Protein AF-A0A1G9NYK6-F1 (afdb_monomer_lite)

pLDDT: mean 82.01, std 14.14, range [40.56, 94.25]

Secondary structure (DSSP, 8-state):
----PPPBPTTSEEEEEEEEETTEEEEEEEETT-S-SEEEGGGGGGS-HHHHHHHHHTHHHHHTTTTB-----PPP-

Structure (mmCIF, N/CA/C/O backbone):
data_AF-A0A1G9NYK6-F1
#
_entry.id   AF-A0A1G9NYK6-F1
#
loop_
_atom_site.group_PDB
_atom_site.id
_atom_site.type_symbol
_atom_site.label_atom_id
_atom_site.label_alt_id
_atom_site.label_comp_id
_atom_site.label_asym_id
_atom_site.label_entity_id
_atom_site.label_seq_id
_atom_site.pdbx_PDB_ins_code
_atom_site.Cartn_x
_atom_site.Cartn_y
_atom_site.Cartn_z
_atom_site.occupancy
_atom_site.B_iso_or_equiv
_atom_site.auth_seq_id
_atom_site.auth_comp_id
_atom_site.auth_asym_id
_atom_site.auth_atom_id
_atom_site.pdbx_PDB_model_num
ATOM 1 N N . MET A 1 1 ? -19.113 4.877 -1.276 1.00 60.50 1 MET A N 1
ATOM 2 C CA . MET A 1 1 ? -17.675 4.677 -1.564 1.00 60.50 1 MET A CA 1
ATOM 3 C C . MET A 1 1 ? -17.543 3.988 -2.907 1.00 60.50 1 MET A C 1
ATOM 5 O O . MET A 1 1 ? -18.277 3.035 -3.138 1.00 60.50 1 MET A O 1
ATOM 9 N N . LYS A 1 2 ? -16.671 4.481 -3.793 1.00 66.31 2 LYS A N 1
ATOM 10 C CA . LYS A 1 2 ? -16.362 3.809 -5.060 1.00 66.31 2 LYS A CA 1
ATOM 11 C C . LYS A 1 2 ? -15.114 2.959 -4.834 1.00 66.31 2 LYS A C 1
ATOM 13 O O . LYS A 1 2 ? -14.083 3.498 -4.457 1.00 66.31 2 LYS A O 1
ATOM 18 N N . TRP A 1 3 ? -15.259 1.652 -5.001 1.00 78.81 3 TRP A N 1
ATOM 19 C CA . TRP A 1 3 ? -14.157 0.702 -4.918 1.00 78.81 3 TRP A CA 1
ATOM 20 C C . TRP A 1 3 ? -13.285 0.849 -6.158 1.00 78.81 3 TRP A C 1
ATOM 22 O O . TRP A 1 3 ? -13.816 0.930 -7.270 1.00 78.81 3 TRP A O 1
ATOM 32 N N . GLU A 1 4 ? -11.969 0.890 -5.978 1.00 84.62 4 GLU A N 1
ATOM 33 C CA . GLU A 1 4 ? -11.023 0.918 -7.093 1.00 84.62 4 GLU A CA 1
ATOM 34 C C . GLU A 1 4 ? -10.027 -0.229 -6.986 1.00 84.62 4 GLU A C 1
ATOM 36 O O . GLU A 1 4 ? -9.682 -0.697 -5.904 1.00 84.62 4 GLU A O 1
ATOM 41 N N . ILE A 1 5 ? -9.546 -0.675 -8.142 1.00 83.38 5 ILE A N 1
ATOM 42 C CA . ILE A 1 5 ? -8.472 -1.658 -8.213 1.00 83.38 5 ILE A CA 1
ATOM 43 C C . ILE A 1 5 ? -7.154 -0.891 -8.075 1.00 83.38 5 ILE A C 1
ATOM 45 O O . ILE A 1 5 ? -6.927 0.034 -8.865 1.00 83.38 5 ILE A O 1
ATOM 49 N N . PRO A 1 6 ? -6.273 -1.249 -7.123 1.00 85.00 6 PRO A N 1
ATOM 50 C CA . PRO A 1 6 ? -4.981 -0.594 -7.019 1.00 85.00 6 PRO A CA 1
ATOM 51 C C . PRO A 1 6 ? -4.171 -0.757 -8.318 1.00 85.00 6 PRO A C 1
ATOM 53 O O . PRO A 1 6 ? -4.181 -1.844 -8.914 1.00 85.00 6 PRO A O 1
ATOM 56 N N . PRO A 1 7 ? -3.465 0.290 -8.775 1.00 84.44 7 PRO A N 1
ATOM 57 C CA . PRO A 1 7 ? -2.666 0.222 -9.995 1.00 84.44 7 PRO A CA 1
ATOM 58 C C . PRO A 1 7 ? -1.561 -0.841 -9.934 1.00 84.44 7 PRO A C 1
ATOM 60 O O . PRO A 1 7 ? -1.024 -1.158 -8.877 1.00 84.44 7 PRO A O 1
ATOM 63 N N . HIS A 1 8 ? -1.186 -1.404 -11.082 1.00 80.75 8 HIS A N 1
ATOM 64 C CA . HIS A 1 8 ? -0.041 -2.315 -11.141 1.00 80.75 8 HIS A CA 1
ATOM 65 C C . HIS A 1 8 ? 1.267 -1.549 -10.922 1.00 80.75 8 HIS A C 1
ATOM 67 O O . HIS A 1 8 ? 1.457 -0.482 -11.507 1.00 80.75 8 HIS A O 1
ATOM 73 N N . SER A 1 9 ? 2.185 -2.109 -10.128 1.00 80.56 9 SER A N 1
ATOM 74 C CA . SER A 1 9 ? 3.559 -1.612 -10.124 1.00 80.56 9 SER A CA 1
ATOM 75 C C . SER A 1 9 ? 4.262 -2.055 -11.404 1.00 80.56 9 SER A C 1
ATOM 77 O O . SER A 1 9 ? 4.133 -3.203 -11.834 1.00 80.56 9 SER A O 1
ATOM 79 N N . SER A 1 10 ? 5.065 -1.167 -11.981 1.00 74.94 10 SER A N 1
ATOM 80 C CA . SER A 1 10 ? 5.962 -1.473 -13.099 1.00 74.94 10 SER A CA 1
ATOM 81 C C . SER A 1 10 ? 7.114 -2.413 -12.710 1.00 74.94 10 SER A C 1
ATOM 83 O O . SER A 1 10 ? 7.814 -2.908 -13.587 1.00 74.94 10 SER A O 1
ATOM 85 N N . THR A 1 11 ? 7.306 -2.692 -11.415 1.00 74.31 11 THR A N 1
ATOM 86 C CA . THR A 1 11 ? 8.442 -3.460 -10.870 1.00 74.31 11 THR A CA 1
ATOM 87 C C . THR A 1 11 ? 8.072 -4.856 -10.350 1.00 74.31 11 THR A C 1
ATOM 89 O O . THR A 1 11 ? 8.812 -5.451 -9.563 1.00 74.31 11 THR A O 1
ATOM 92 N N . GLY A 1 12 ? 6.936 -5.408 -10.790 1.00 79.88 12 GLY A N 1
ATOM 93 C CA . GLY A 1 12 ? 6.592 -6.820 -10.559 1.00 79.88 12 GLY A CA 1
ATOM 94 C C . GLY A 1 12 ? 5.954 -7.135 -9.202 1.00 79.88 12 GLY A C 1
ATOM 95 O O . GLY A 1 12 ? 5.926 -8.297 -8.800 1.00 79.88 12 GLY A O 1
ATOM 96 N N . PHE A 1 13 ? 5.424 -6.127 -8.505 1.00 85.56 13 PHE A N 1
ATOM 97 C CA . PHE A 1 13 ? 4.539 -6.312 -7.352 1.00 85.56 13 PHE A CA 1
ATOM 98 C C . PHE A 1 13 ? 3.192 -5.607 -7.554 1.00 85.56 13 PHE A C 1
ATOM 100 O O . PHE A 1 13 ? 3.027 -4.764 -8.437 1.00 85.56 13 PHE A O 1
ATOM 107 N N . LYS A 1 14 ? 2.200 -5.945 -6.735 1.00 86.38 14 LYS A N 1
ATOM 108 C CA . LYS A 1 14 ? 0.863 -5.357 -6.806 1.00 86.38 14 LYS A CA 1
ATOM 109 C C . LYS A 1 14 ? 0.236 -5.269 -5.423 1.00 86.38 14 LYS A C 1
ATOM 111 O O . LYS A 1 14 ? 0.216 -6.269 -4.712 1.00 86.38 14 LYS A O 1
ATOM 116 N N . LEU A 1 15 ? -0.324 -4.108 -5.078 1.00 90.06 15 LEU A N 1
ATOM 117 C CA . LEU A 1 15 ? -1.256 -3.993 -3.953 1.00 90.06 15 LEU A CA 1
ATOM 118 C C . LEU A 1 15 ? -2.590 -4.623 -4.373 1.00 90.06 15 LEU A C 1
ATOM 120 O O . LEU A 1 15 ? -3.171 -4.226 -5.379 1.00 90.06 15 LEU A O 1
ATOM 124 N N . ILE A 1 16 ? -3.075 -5.609 -3.630 1.00 88.81 16 ILE A N 1
ATOM 125 C CA . ILE A 1 16 ? -4.377 -6.248 -3.895 1.00 88.81 16 ILE A CA 1
ATOM 126 C C . ILE A 1 16 ? -5.483 -5.747 -2.978 1.00 88.81 16 ILE A C 1
ATOM 128 O O . ILE A 1 16 ? -6.654 -5.987 -3.251 1.00 88.81 16 ILE A O 1
ATOM 132 N N . GLY A 1 17 ? -5.109 -4.997 -1.946 1.00 89.94 17 GLY A N 1
ATOM 133 C CA . GLY A 1 17 ? -6.021 -4.180 -1.170 1.00 89.94 17 GLY A CA 1
ATOM 134 C C . GLY A 1 17 ? -5.498 -3.905 0.230 1.00 89.94 17 GLY A C 1
ATOM 135 O O . GLY A 1 17 ? -4.344 -4.200 0.557 1.00 89.94 17 GLY A O 1
ATOM 136 N N . THR A 1 18 ? -6.351 -3.299 1.041 1.00 91.94 18 THR A N 1
ATOM 137 C CA . THR A 1 18 ? -6.034 -2.857 2.398 1.00 91.94 18 THR A CA 1
ATOM 138 C C . THR A 1 18 ? -7.038 -3.404 3.403 1.00 91.94 18 THR A C 1
ATOM 140 O O . THR A 1 18 ? -8.124 -3.842 3.045 1.00 91.94 18 THR A O 1
ATOM 143 N N . GLN A 1 19 ? -6.684 -3.454 4.678 1.00 90.56 19 GLN A N 1
ATOM 144 C CA . GLN A 1 19 ? -7.627 -3.815 5.731 1.00 90.56 19 GLN A CA 1
ATOM 145 C C . GLN A 1 19 ? -7.349 -2.975 6.960 1.00 90.56 19 GLN A C 1
ATOM 147 O O . GLN A 1 19 ? -6.204 -2.876 7.400 1.00 90.56 19 GLN A O 1
ATOM 152 N N . LYS A 1 20 ? -8.406 -2.420 7.550 1.00 88.88 20 LYS A N 1
ATOM 153 C CA . LYS A 1 20 ? -8.308 -1.763 8.846 1.00 88.88 20 LYS A CA 1
ATOM 154 C C . LYS A 1 20 ? -8.431 -2.796 9.964 1.00 88.88 20 LYS A C 1
ATOM 156 O O . LYS A 1 20 ? -9.464 -3.451 10.088 1.00 88.88 20 LYS A O 1
ATOM 161 N N . VAL A 1 21 ? -7.388 -2.934 10.773 1.00 86.88 21 VAL A N 1
ATOM 162 C CA . VAL A 1 21 ? -7.323 -3.858 11.912 1.00 86.88 21 VAL A CA 1
ATOM 163 C C . VAL A 1 21 ? -6.895 -3.052 13.129 1.00 86.88 21 VAL A C 1
ATOM 165 O O . VAL A 1 21 ?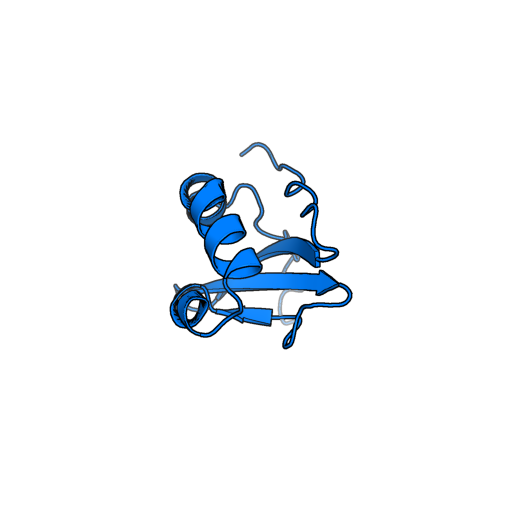 -5.861 -2.398 13.091 1.00 86.88 21 VAL A O 1
ATOM 168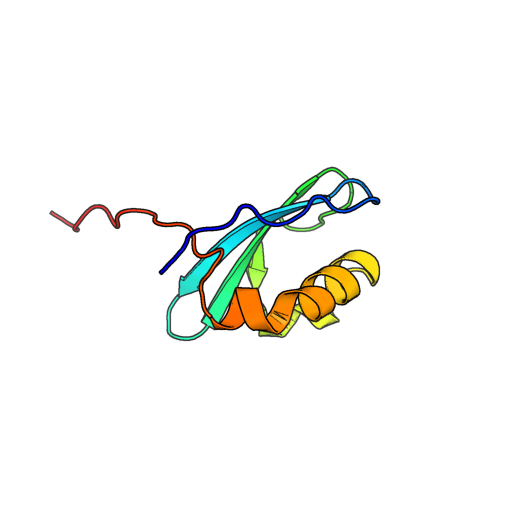 N N . GLU A 1 22 ? -7.723 -3.040 14.177 1.00 86.06 22 GLU A N 1
ATOM 169 C CA . GLU A 1 22 ? -7.418 -2.371 15.459 1.00 86.06 22 GLU A CA 1
ATOM 170 C C . GLU A 1 22 ? -6.985 -0.893 15.335 1.00 86.06 22 GLU A C 1
ATOM 172 O O . GLU A 1 22 ? -6.247 -0.364 16.156 1.00 86.06 22 GLU A O 1
ATOM 177 N N . GLY A 1 23 ? -7.473 -0.191 14.306 1.00 85.56 23 GLY A N 1
ATOM 178 C CA . GLY A 1 23 ? -7.139 1.216 14.055 1.00 85.56 23 GLY A CA 1
ATOM 179 C C . GLY A 1 23 ? -5.941 1.437 13.128 1.00 85.56 23 GLY A C 1
ATOM 180 O O . GLY A 1 23 ? -5.741 2.566 12.685 1.00 85.56 23 GLY A O 1
ATOM 181 N N . GLU A 1 24 ? -5.222 0.382 12.751 1.00 92.31 24 GLU A N 1
ATOM 182 C CA . GLU A 1 24 ? -4.108 0.423 11.807 1.00 92.31 24 GLU A CA 1
ATOM 183 C C . GLU A 1 24 ? -4.501 -0.125 10.425 1.00 92.31 24 GLU A C 1
ATOM 185 O O . GLU A 1 24 ? -5.490 -0.845 10.282 1.00 92.31 24 GLU A O 1
ATOM 190 N N . ILE A 1 25 ? -3.746 0.245 9.385 1.00 92.50 25 ILE A N 1
ATOM 191 C CA . ILE A 1 25 ? -3.959 -0.220 8.012 1.00 92.50 25 ILE A CA 1
ATOM 192 C C . ILE A 1 25 ? -2.924 -1.290 7.671 1.00 92.50 25 ILE A C 1
ATOM 194 O O . ILE A 1 25 ? -1.719 -1.029 7.634 1.00 92.50 25 ILE A O 1
ATOM 198 N N . LEU A 1 26 ? -3.418 -2.483 7.366 1.00 93.12 26 LEU A N 1
ATOM 199 C CA . LEU A 1 26 ? -2.654 -3.587 6.814 1.00 93.12 26 LEU A CA 1
ATOM 200 C C . LEU A 1 26 ? -2.744 -3.557 5.286 1.00 93.12 26 LEU A C 1
ATOM 202 O O . LEU A 1 26 ? -3.836 -3.494 4.722 1.00 93.12 26 LEU A O 1
ATOM 206 N N . LEU A 1 27 ? -1.599 -3.599 4.616 1.00 92.69 27 LEU A N 1
ATOM 207 C CA . LEU A 1 27 ? -1.479 -3.598 3.162 1.00 92.69 27 LEU A CA 1
ATOM 208 C C . LEU A 1 27 ? -1.205 -5.018 2.670 1.00 92.69 27 LEU A C 1
ATOM 210 O O . LEU A 1 27 ? -0.305 -5.680 3.188 1.00 92.69 27 LEU A O 1
ATOM 214 N N . TYR A 1 28 ? -1.940 -5.461 1.651 1.00 91.19 28 TYR A N 1
ATOM 215 C CA . TYR A 1 28 ? -1.773 -6.780 1.049 1.00 91.19 28 TYR A CA 1
ATOM 216 C C . TYR A 1 28 ? -1.110 -6.672 -0.316 1.00 91.19 28 TYR A C 1
ATOM 218 O O . TYR A 1 28 ? -1.650 -6.038 -1.225 1.00 91.19 28 TYR A O 1
ATOM 226 N N . PHE A 1 29 ? 0.036 -7.325 -0.475 1.00 90.12 29 PHE A N 1
ATOM 227 C CA . PHE A 1 29 ? 0.827 -7.302 -1.699 1.00 90.12 29 PHE A CA 1
ATOM 228 C C . PHE A 1 29 ? 1.042 -8.708 -2.266 1.00 90.12 29 PHE A C 1
ATOM 230 O O . PHE A 1 29 ? 1.113 -9.683 -1.527 1.00 90.12 29 PHE A O 1
ATOM 237 N N . ILE A 1 30 ? 1.198 -8.797 -3.587 1.00 87.62 30 ILE A N 1
ATOM 238 C CA . ILE A 1 30 ? 1.612 -10.011 -4.314 1.00 87.62 30 ILE A CA 1
ATOM 239 C C . ILE A 1 30 ? 2.739 -9.632 -5.273 1.00 87.62 30 ILE A C 1
ATOM 241 O O . ILE A 1 30 ? 2.711 -8.543 -5.850 1.00 87.62 30 ILE A O 1
ATOM 245 N N . GLY A 1 31 ? 3.691 -10.539 -5.493 1.00 79.19 31 GLY A N 1
ATOM 246 C CA . GLY A 1 31 ? 4.669 -10.441 -6.577 1.00 79.19 31 GLY A CA 1
ATOM 247 C C . GLY A 1 31 ? 6.101 -10.744 -6.153 1.00 79.19 31 GLY A C 1
ATOM 248 O O . GLY A 1 31 ? 6.401 -10.932 -4.978 1.00 79.19 31 GLY A O 1
ATOM 249 N N . SER A 1 32 ? 6.990 -10.781 -7.143 1.00 62.53 32 SER A N 1
ATOM 250 C CA . SER A 1 32 ? 8.345 -11.341 -7.043 1.00 62.53 32 SER A CA 1
ATOM 251 C C . SER A 1 32 ? 9.308 -10.546 -6.151 1.00 62.53 32 SER A C 1
A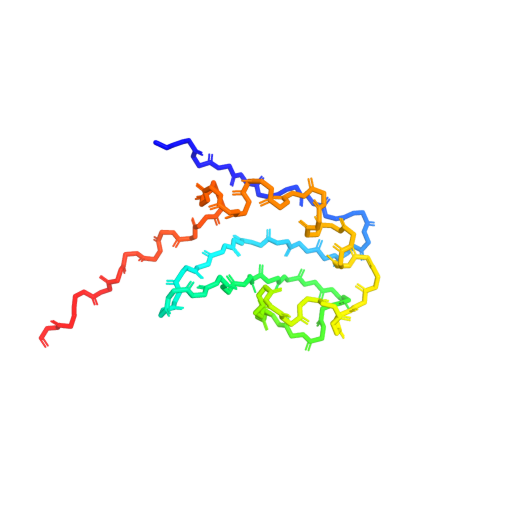TOM 253 O O . SER A 1 32 ? 10.357 -11.062 -5.791 1.00 62.53 32 SER A O 1
ATOM 255 N N . ASN A 1 33 ? 8.953 -9.310 -5.785 1.00 64.00 33 ASN A N 1
ATOM 256 C CA . ASN A 1 33 ? 9.785 -8.387 -5.000 1.00 64.00 33 ASN A CA 1
ATOM 257 C C . ASN A 1 33 ? 9.160 -8.013 -3.647 1.00 64.00 33 ASN A C 1
ATOM 259 O O . ASN A 1 33 ? 9.516 -6.993 -3.054 1.00 64.00 33 ASN A O 1
ATOM 263 N N . VAL A 1 34 ? 8.199 -8.805 -3.170 1.00 63.25 34 VAL A N 1
ATOM 264 C CA . VAL A 1 34 ? 7.536 -8.575 -1.888 1.00 63.25 34 VAL A CA 1
ATOM 265 C C . VAL A 1 34 ? 8.086 -9.573 -0.870 1.00 63.25 34 VAL A C 1
ATOM 267 O O . VAL A 1 34 ? 7.841 -10.769 -0.981 1.00 63.25 34 VAL A O 1
ATOM 270 N N . ASN A 1 35 ? 8.819 -9.091 0.139 1.00 58.97 35 ASN A N 1
ATOM 271 C CA . ASN A 1 35 ? 9.348 -9.950 1.209 1.00 58.97 35 ASN A CA 1
ATOM 272 C C . ASN A 1 35 ? 8.236 -10.535 2.096 1.00 58.97 35 ASN A C 1
ATOM 274 O O . ASN A 1 35 ? 8.403 -11.599 2.690 1.00 58.97 35 ASN A O 1
ATOM 278 N N . LYS A 1 36 ? 7.116 -9.815 2.225 1.00 65.19 36 LYS A N 1
ATOM 279 C CA . LYS A 1 36 ? 5.950 -10.199 3.022 1.00 65.19 36 LYS A CA 1
ATOM 280 C C . LYS A 1 36 ? 4.681 -9.783 2.301 1.00 65.19 36 LYS A C 1
ATOM 282 O O . LYS A 1 36 ? 4.461 -8.602 2.068 1.00 65.19 36 LYS A O 1
ATOM 287 N N . GLU A 1 37 ? 3.793 -10.734 2.042 1.00 78.44 37 GLU A N 1
ATOM 288 C CA . GLU A 1 37 ? 2.487 -10.476 1.414 1.00 78.44 37 GLU A CA 1
ATOM 289 C C . GLU A 1 37 ? 1.590 -9.528 2.234 1.00 78.44 37 GLU A C 1
ATOM 291 O O . GLU A 1 37 ? 0.550 -9.080 1.755 1.00 78.44 37 GLU A O 1
ATOM 296 N N . ARG A 1 38 ? 1.980 -9.221 3.481 1.00 86.56 38 ARG A N 1
ATOM 297 C CA . ARG A 1 38 ? 1.274 -8.338 4.409 1.00 86.56 38 ARG A CA 1
ATOM 298 C C . ARG A 1 38 ? 2.251 -7.376 5.073 1.00 86.56 38 ARG A C 1
ATOM 300 O O . ARG A 1 38 ? 3.183 -7.814 5.749 1.00 86.56 38 ARG A O 1
ATOM 307 N N . VAL A 1 39 ? 2.007 -6.078 4.926 1.00 89.88 39 VAL A N 1
ATOM 308 C CA . VAL A 1 39 ? 2.845 -5.015 5.493 1.00 89.88 39 VAL A CA 1
ATOM 309 C C . VAL A 1 39 ? 1.962 -4.011 6.221 1.00 89.88 39 VAL A C 1
ATOM 311 O O . VAL A 1 39 ? 1.014 -3.478 5.650 1.00 89.88 39 VAL A O 1
ATOM 314 N N . TRP A 1 40 ? 2.267 -3.739 7.486 1.00 92.75 40 TRP A N 1
ATOM 315 C CA . TRP A 1 40 ? 1.627 -2.652 8.226 1.00 92.75 40 TRP A CA 1
ATOM 316 C C . TRP A 1 40 ? 2.048 -1.305 7.644 1.00 92.75 40 TRP A C 1
ATOM 318 O O . TRP A 1 40 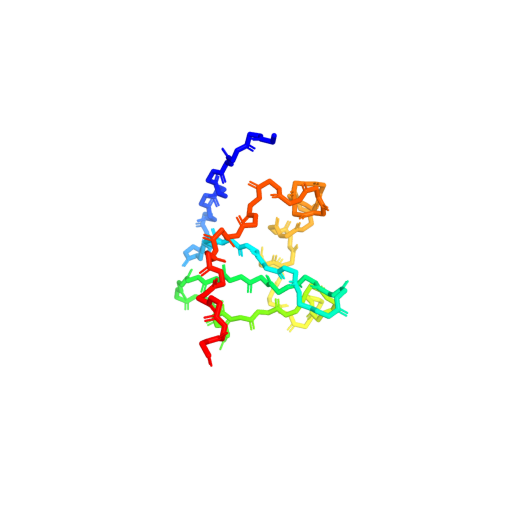? 3.240 -1.078 7.4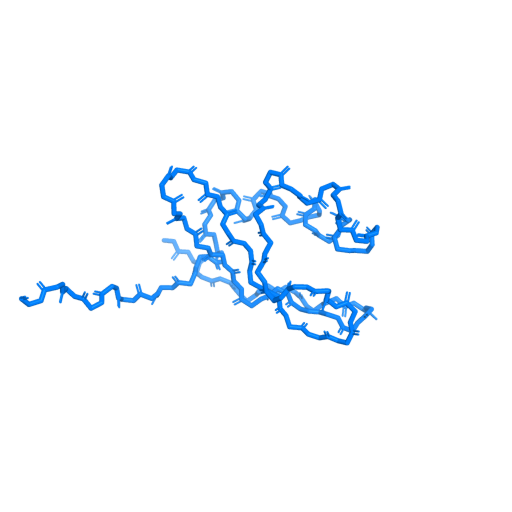31 1.00 92.75 40 TRP A O 1
ATOM 328 N N . LEU A 1 41 ? 1.098 -0.394 7.420 1.00 93.62 41 LEU A N 1
ATOM 329 C CA . LEU A 1 41 ? 1.395 0.924 6.853 1.00 93.62 41 LEU A CA 1
ATOM 330 C C . LEU A 1 41 ? 2.425 1.696 7.701 1.00 93.62 41 LEU A C 1
ATOM 332 O O . LEU A 1 41 ? 3.296 2.355 7.137 1.00 93.62 41 LEU A O 1
ATOM 336 N N . SER A 1 42 ? 2.402 1.560 9.034 1.00 93.81 42 SER A N 1
ATOM 337 C CA . SER A 1 42 ? 3.402 2.172 9.930 1.00 93.81 42 SER A CA 1
ATOM 338 C C . SER A 1 42 ? 4.829 1.653 9.701 1.00 93.81 42 SER A C 1
ATOM 340 O O . SER A 1 42 ? 5.810 2.357 9.949 1.00 93.81 42 SER A O 1
ATOM 342 N N . HIS A 1 43 ? 4.966 0.433 9.183 1.00 93.06 43 HIS A N 1
ATOM 343 C CA . HIS A 1 43 ? 6.236 -0.234 8.922 1.00 93.06 43 HIS A CA 1
ATOM 344 C C . HIS A 1 43 ? 6.698 -0.119 7.468 1.00 93.06 43 HIS A C 1
ATOM 346 O O . HIS A 1 43 ? 7.724 -0.702 7.124 1.00 93.06 43 HIS A O 1
ATOM 352 N N . ILE A 1 44 ? 6.006 0.658 6.626 1.00 91.25 44 ILE A N 1
ATOM 353 C CA . ILE A 1 44 ? 6.321 0.741 5.195 1.00 91.25 44 ILE A CA 1
ATOM 354 C C . ILE A 1 44 ? 7.749 1.227 4.918 1.00 91.25 44 ILE A C 1
ATOM 356 O O . ILE A 1 44 ? 8.386 0.757 3.985 1.00 91.25 44 ILE A O 1
ATOM 360 N N . HIS A 1 45 ? 8.296 2.086 5.782 1.00 91.06 45 HIS A N 1
ATOM 361 C CA . HIS A 1 45 ? 9.671 2.595 5.702 1.00 91.06 45 HIS A CA 1
ATOM 362 C C . HIS A 1 45 ? 10.756 1.504 5.806 1.00 91.06 45 HIS A C 1
ATOM 364 O O . HIS A 1 45 ? 11.923 1.777 5.538 1.00 91.06 45 HIS A O 1
ATOM 370 N N . LYS A 1 46 ? 10.391 0.283 6.225 1.00 90.06 46 LYS A N 1
ATOM 371 C CA . LYS A 1 46 ? 11.285 -0.883 6.302 1.00 90.06 46 LYS A CA 1
ATOM 372 C C . LYS A 1 46 ? 11.262 -1.741 5.031 1.00 90.06 46 LYS A C 1
ATOM 374 O O . LYS A 1 46 ? 12.073 -2.655 4.917 1.00 90.06 46 LYS A O 1
ATOM 379 N N . GLU A 1 47 ? 10.334 -1.485 4.109 1.00 88.12 47 GLU A N 1
ATOM 380 C CA . GLU A 1 47 ? 10.247 -2.182 2.822 1.00 88.12 47 GLU A CA 1
ATOM 381 C C . GLU A 1 47 ? 11.198 -1.572 1.783 1.00 88.12 47 GLU A C 1
ATOM 383 O O . GLU A 1 47 ? 11.835 -0.549 2.026 1.00 88.12 47 GLU A O 1
ATOM 388 N N . ASN A 1 48 ? 11.302 -2.185 0.602 1.00 87.69 48 ASN A N 1
ATOM 389 C CA . ASN A 1 48 ? 12.121 -1.632 -0.478 1.00 87.69 48 ASN A CA 1
ATOM 390 C C . ASN A 1 48 ? 11.583 -0.278 -0.995 1.00 87.69 48 ASN A C 1
ATOM 392 O O . ASN A 1 48 ? 10.391 0.024 -0.885 1.00 87.69 48 ASN A O 1
ATOM 396 N N . GLU A 1 49 ? 12.463 0.527 -1.599 1.00 89.94 49 GLU A N 1
ATOM 397 C CA . GLU A 1 49 ? 12.134 1.878 -2.084 1.00 89.94 49 GLU A CA 1
ATOM 398 C C . GLU A 1 49 ? 10.963 1.896 -3.075 1.00 89.94 49 GLU A C 1
ATOM 400 O O . GLU A 1 49 ? 10.143 2.814 -3.053 1.00 89.94 49 GLU A O 1
ATOM 405 N N . ALA A 1 50 ? 10.835 0.866 -3.916 1.00 88.75 50 ALA A N 1
ATOM 406 C CA . ALA A 1 50 ? 9.762 0.790 -4.899 1.00 88.75 50 ALA A CA 1
ATOM 407 C C . ALA A 1 50 ? 8.384 0.638 -4.229 1.00 88.75 50 ALA A C 1
ATOM 409 O O . ALA A 1 50 ? 7.431 1.312 -4.623 1.00 88.75 50 ALA A O 1
ATOM 410 N N . ILE A 1 51 ? 8.281 -0.203 -3.195 1.00 89.06 51 ILE A N 1
ATOM 411 C CA . ILE A 1 51 ? 7.066 -0.384 -2.391 1.00 89.06 51 ILE A CA 1
ATOM 412 C C . ILE A 1 51 ? 6.739 0.902 -1.627 1.00 89.06 51 ILE A C 1
ATOM 414 O O . ILE A 1 51 ? 5.590 1.346 -1.647 1.00 89.06 51 ILE A O 1
ATOM 418 N N . GLN A 1 52 ? 7.741 1.532 -1.009 1.00 91.56 52 GLN A N 1
ATOM 419 C CA . GLN A 1 52 ? 7.563 2.806 -0.309 1.00 91.56 52 GLN A CA 1
ATOM 420 C C . GLN A 1 52 ? 7.005 3.885 -1.240 1.00 91.56 52 GLN A C 1
ATOM 422 O O . GLN A 1 52 ? 5.954 4.466 -0.964 1.00 91.56 52 GLN A O 1
ATOM 427 N N . HIS A 1 53 ? 7.661 4.105 -2.380 1.00 92.19 53 HIS A N 1
ATOM 428 C CA . HIS A 1 53 ? 7.246 5.099 -3.364 1.00 92.19 53 HIS A CA 1
ATOM 429 C C . HIS A 1 53 ? 5.834 4.824 -3.898 1.00 92.19 53 HIS A C 1
ATOM 431 O O . HIS A 1 53 ? 5.017 5.742 -4.018 1.00 92.19 53 HIS A O 1
ATOM 437 N N . TYR A 1 54 ? 5.518 3.557 -4.183 1.00 91.81 54 TYR A N 1
ATOM 438 C CA . TYR A 1 54 ? 4.181 3.148 -4.605 1.00 91.81 54 TYR A CA 1
ATOM 439 C C . TYR A 1 54 ? 3.127 3.504 -3.548 1.00 91.81 54 TYR A C 1
ATOM 441 O O . TYR A 1 54 ? 2.127 4.145 -3.868 1.00 91.81 54 TYR A O 1
ATOM 449 N N . VAL A 1 55 ? 3.351 3.140 -2.281 1.00 92.44 55 VAL A N 1
ATOM 450 C CA . VAL A 1 55 ? 2.396 3.420 -1.199 1.00 92.44 55 VAL A CA 1
ATOM 451 C C . VAL A 1 55 ? 2.207 4.916 -1.003 1.00 92.44 55 VAL A C 1
ATOM 453 O O . VAL A 1 55 ? 1.066 5.363 -0.915 1.00 92.44 55 VAL A O 1
ATOM 456 N N . PHE A 1 56 ? 3.283 5.704 -1.002 1.00 94.25 56 PHE A N 1
ATOM 457 C CA . PHE A 1 56 ? 3.177 7.155 -0.850 1.00 94.25 56 PHE A CA 1
ATOM 458 C C . PHE A 1 56 ? 2.431 7.820 -2.010 1.00 94.25 56 PHE A C 1
ATOM 460 O O . PHE A 1 56 ? 1.612 8.707 -1.771 1.00 94.25 56 PHE A O 1
ATOM 467 N N . SER A 1 57 ? 2.612 7.332 -3.240 1.00 94.12 57 SER A N 1
ATOM 468 C CA . SER A 1 57 ? 1.888 7.831 -4.420 1.00 94.12 57 SER A CA 1
ATOM 469 C C . SER A 1 57 ? 0.369 7.638 -4.317 1.00 94.12 57 SER A C 1
ATOM 471 O O . SER A 1 57 ? -0.398 8.429 -4.864 1.00 94.12 57 SER A O 1
ATOM 473 N N . TYR A 1 58 ? -0.081 6.605 -3.598 1.00 92.88 58 TYR A N 1
ATOM 474 C CA . TYR A 1 58 ? -1.501 6.287 -3.426 1.00 92.88 58 TYR A CA 1
ATOM 475 C C . TYR A 1 58 ? -1.999 6.429 -1.985 1.00 92.88 58 TYR A C 1
ATOM 477 O O . TYR A 1 58 ? -3.115 6.000 -1.679 1.00 92.88 58 TYR A O 1
ATOM 485 N N . LEU A 1 59 ? -1.222 7.073 -1.109 1.00 93.94 59 LEU A N 1
ATOM 486 C CA . LEU A 1 59 ? -1.538 7.212 0.310 1.00 93.94 59 LEU A CA 1
ATOM 487 C C . LEU A 1 59 ? -2.929 7.827 0.555 1.00 93.94 59 LEU A C 1
ATOM 489 O O . LEU A 1 59 ? -3.668 7.264 1.360 1.00 93.94 59 LEU A O 1
ATOM 493 N N . PRO A 1 60 ? -3.376 8.880 -0.164 1.00 92.88 60 PRO A N 1
ATOM 494 C CA . PRO A 1 60 ? -4.724 9.422 0.028 1.00 92.88 60 PRO A CA 1
ATOM 495 C C . PRO A 1 60 ? -5.839 8.401 -0.241 1.00 92.88 60 PRO A C 1
ATOM 497 O O . PRO A 1 60 ? -6.850 8.379 0.459 1.00 92.88 60 PRO A O 1
ATOM 500 N N . LYS A 1 61 ? -5.656 7.522 -1.235 1.00 91.31 61 LYS A N 1
ATOM 501 C CA . LYS A 1 61 ? -6.623 6.469 -1.585 1.00 91.31 61 LYS A CA 1
ATOM 502 C C . LYS A 1 61 ? -6.614 5.324 -0.569 1.00 91.31 61 LYS A C 1
ATOM 504 O O . LYS A 1 61 ? -7.672 4.816 -0.213 1.00 91.31 61 LYS A O 1
ATOM 509 N N . ILE A 1 62 ? -5.432 4.975 -0.060 1.00 92.00 62 ILE A N 1
ATOM 510 C CA . ILE A 1 62 ? -5.257 3.998 1.023 1.00 92.00 62 ILE A CA 1
ATOM 511 C C . ILE A 1 62 ? -5.945 4.491 2.303 1.00 92.00 62 ILE A C 1
ATOM 513 O O . ILE A 1 62 ? -6.766 3.783 2.872 1.00 92.00 62 ILE A O 1
ATOM 517 N N . LEU A 1 63 ? -5.668 5.728 2.727 1.00 91.56 63 LEU A N 1
ATOM 518 C CA . LEU A 1 63 ? -6.240 6.303 3.951 1.00 91.56 63 LEU A CA 1
ATOM 519 C C . LEU A 1 63 ? -7.757 6.512 3.865 1.00 91.56 63 LEU A C 1
ATOM 521 O O . LEU A 1 63 ? -8.444 6.454 4.882 1.00 91.56 63 LEU A O 1
ATOM 525 N N . SER A 1 64 ? -8.284 6.751 2.662 1.00 90.38 64 SER A N 1
ATOM 526 C CA . SER A 1 64 ? -9.727 6.869 2.425 1.00 90.38 64 SER A CA 1
ATOM 527 C C . SER A 1 64 ? -10.430 5.525 2.229 1.00 90.38 64 SER A C 1
ATOM 529 O O . SER A 1 64 ? -11.630 5.529 1.982 1.00 90.38 64 SER A O 1
ATOM 531 N N . GLY A 1 65 ? -9.730 4.389 2.336 1.00 87.44 65 GLY A N 1
ATOM 532 C CA . GLY A 1 65 ? -10.333 3.056 2.242 1.00 87.44 65 GLY A CA 1
ATOM 533 C C . GLY A 1 65 ? -10.842 2.688 0.845 1.00 87.44 65 GLY A C 1
ATOM 534 O O . GLY A 1 65 ? -11.640 1.768 0.695 1.00 87.44 65 GLY A O 1
ATOM 535 N N . VAL A 1 66 ? -10.390 3.382 -0.206 1.00 90.12 66 VAL A N 1
ATOM 536 C CA . VAL A 1 66 ? -10.786 3.106 -1.604 1.00 90.12 66 VAL A CA 1
ATOM 537 C C . VAL A 1 66 ? -10.368 1.698 -2.054 1.00 90.12 66 VAL A C 1
ATOM 539 O O . VAL A 1 66 ? -10.995 1.118 -2.943 1.00 90.12 66 VAL A O 1
ATOM 542 N N . TYR A 1 67 ? -9.321 1.159 -1.425 1.00 89.31 67 TYR A N 1
ATOM 543 C CA . TYR A 1 67 ? -8.752 -0.162 -1.690 1.00 89.31 67 TYR A CA 1
ATOM 544 C C . TYR A 1 67 ? -9.022 -1.182 -0.581 1.00 89.31 67 TYR A C 1
ATOM 546 O O . TYR A 1 67 ? -8.448 -2.273 -0.629 1.00 89.31 67 TYR A O 1
ATOM 554 N N . ASP A 1 68 ? -9.823 -0.835 0.431 1.00 88.00 68 ASP A N 1
ATOM 555 C CA . ASP A 1 68 ? -10.089 -1.758 1.533 1.00 88.00 68 ASP A CA 1
ATOM 556 C C . ASP A 1 68 ? -10.701 -3.028 0.969 1.00 88.00 68 ASP A C 1
ATOM 558 O O . ASP A 1 68 ? -11.575 -2.933 0.135 1.00 88.00 68 ASP A O 1
ATOM 562 N N . ILE A 1 69 ? -10.244 -4.212 1.362 1.00 81.56 69 ILE A N 1
ATOM 563 C CA . ILE A 1 69 ? -10.827 -5.472 0.919 1.00 81.56 69 ILE A CA 1
ATOM 564 C C . ILE A 1 69 ? -12.035 -5.727 1.802 1.00 81.56 69 ILE A C 1
ATOM 566 O O . ILE A 1 69 ? -11.938 -5.815 3.027 1.00 81.56 69 ILE A O 1
ATOM 570 N N . GLY A 1 70 ? -13.186 -5.874 1.161 1.00 65.06 70 GLY A N 1
ATOM 571 C CA . GLY A 1 70 ? -14.458 -6.143 1.806 1.00 65.06 70 GLY A CA 1
ATOM 572 C C . GLY A 1 70 ? -14.507 -7.617 2.116 1.00 65.06 70 GLY A C 1
ATOM 573 O O . GLY A 1 70 ? -15.297 -8.346 1.528 1.00 65.06 70 GLY A O 1
ATOM 574 N N . LEU A 1 71 ? -13.619 -8.081 2.993 1.00 54.62 71 LEU A N 1
ATOM 575 C CA . LEU A 1 71 ? -13.818 -9.358 3.640 1.00 54.62 71 LEU A CA 1
ATOM 576 C C . LEU A 1 71 ? -15.049 -9.143 4.504 1.00 54.62 71 LEU A C 1
ATOM 578 O O . LEU A 1 71 ? -14.983 -8.500 5.549 1.00 54.62 71 LEU A O 1
ATOM 582 N N . THR A 1 72 ? -16.198 -9.602 4.013 1.00 44.09 72 THR A N 1
ATOM 583 C CA . THR A 1 72 ? -17.364 -9.847 4.849 1.00 44.09 72 THR A CA 1
ATOM 584 C C . THR A 1 72 ? -16.843 -10.647 6.027 1.00 44.09 72 THR A C 1
ATOM 586 O O . THR A 1 72 ? -16.540 -11.828 5.855 1.00 44.09 72 THR A O 1
ATOM 589 N N . SER A 1 73 ? -16.633 -10.004 7.179 1.00 45.91 73 SER A N 1
ATOM 590 C CA . SER A 1 73 ? -16.300 -10.722 8.398 1.00 45.91 73 SER A CA 1
ATOM 591 C C . SER A 1 73 ? -17.353 -11.817 8.508 1.00 45.91 73 SER A C 1
ATOM 593 O O . SER A 1 73 ? -18.538 -11.468 8.591 1.00 45.91 73 SER A O 1
ATOM 595 N N . PRO A 1 74 ? -17.001 -13.116 8.431 1.00 45.09 74 PRO A N 1
ATOM 59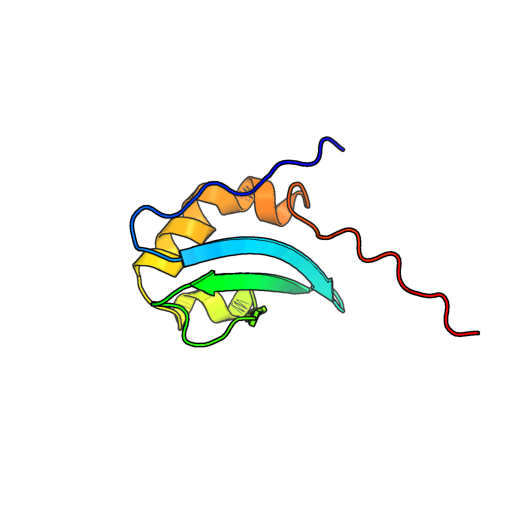6 C CA . PRO A 1 74 ? -17.957 -14.120 8.839 1.00 45.09 74 PRO A CA 1
ATOM 597 C C . PRO A 1 74 ? -18.275 -13.744 10.281 1.00 45.09 74 PRO A C 1
ATOM 599 O O . PRO A 1 74 ? -17.369 -13.647 11.112 1.00 45.09 74 PRO A O 1
ATOM 602 N N . LYS A 1 75 ? -19.534 -13.375 10.543 1.00 40.56 75 LYS A N 1
ATOM 603 C CA . LYS A 1 75 ? -19.983 -13.150 11.914 1.00 40.56 75 LYS A CA 1
ATOM 604 C C . LYS A 1 75 ? -19.515 -14.371 12.713 1.00 40.56 75 LYS A C 1
ATOM 606 O O . LYS A 1 75 ? -19.770 -15.483 12.243 1.00 40.56 75 LYS A O 1
ATOM 611 N N . PRO A 1 76 ? -18.809 -14.200 13.843 1.00 53.44 76 PRO A N 1
ATOM 612 C CA . PRO A 1 76 ? -18.612 -15.324 14.739 1.00 53.44 76 PRO A CA 1
ATOM 613 C C . PRO A 1 76 ? -20.015 -15.815 15.120 1.00 53.44 76 PRO A C 1
ATOM 615 O O . PRO A 1 76 ? -20.827 -15.022 15.603 1.00 53.44 76 PRO A O 1
ATOM 618 N N . TYR A 1 77 ? -20.326 -17.057 14.742 1.00 47.50 77 TYR A N 1
ATOM 619 C CA . TYR A 1 77 ? -21.529 -17.764 15.179 1.00 47.50 77 TYR A CA 1
ATOM 620 C C . TYR A 1 77 ? -21.429 -18.069 16.671 1.00 47.50 77 TYR A C 1
ATOM 622 O O . TYR A 1 77 ? -20.300 -18.373 17.124 1.00 47.50 77 TYR A O 1
#

Radius of gyration: 12.55 Å; chains: 1; bounding box: 34×27×29 Å

Organism: NCBI:txid482461

Foldseek 3Di:
DAADQQDDQPPFKGFQFWAQDPNWIWTAMDGDQDPDRIDTPVCQVVGDPSSNVSCVVCVVCNVVRSRHDPPVPPPPD

Sequence (77 aa):
MKWEIPPHSSTGFKLIGTQKVEGEILLYFIGSNVNKERVWLSHIHKENEAIQHYVFSYLPKILSGVYDIGLTSPKPY